Protein AF-A0A2K3LCR7-F1 (afdb_monomer_lite)

Secondary structure (DSSP, 8-state):
-HHHHHHHHHHHHHHHHHHHTT-------PPPHHHHHHHHHHHHHHT-----TTS-GGGS-TT-SPPGGG---------

Foldseek 3Di:
DVVVVVVVVVVVVVVVVVVVVPPPDPDFPQDDPVVVVVVCVVCVVVVNDQADSVHRLVPPDRPNDDPPVPDPPDDDDDD

Organism: Trifolium pratense (NCBI:txid57577)

pLDDT: mean 78.98, std 13.41, range [53.97, 97.81]

Sequence (79 aa):
MEFNILFLLLLIGSTSLIFISHLASAATPKLNTQDVKALKEIGNKIGKKDWDFGVDPCSGKGKWNISESSTRKGFESSV

Radius of gyration: 24.93 Å; chains: 1; bounding box: 75×28×32 Å

Structure (mmCIF, N/CA/C/O backbone):
data_AF-A0A2K3LCR7-F1
#
_entry.id   AF-A0A2K3LCR7-F1
#
loop_
_atom_site.group_PDB
_atom_site.id
_atom_site.type_symbol
_atom_site.label_atom_id
_atom_site.label_alt_id
_atom_site.label_comp_id
_atom_site.label_asym_id
_atom_site.label_entity_id
_atom_site.label_seq_id
_atom_site.pdbx_PDB_ins_code
_atom_site.Cartn_x
_atom_site.Cartn_y
_atom_site.Cartn_z
_atom_site.occupancy
_atom_site.B_iso_or_equiv
_atom_site.auth_seq_id
_atom_site.auth_comp_id
_atom_site.auth_asym_id
_atom_site.auth_atom_id
_atom_site.pdbx_PDB_model_num
ATOM 1 N N . MET A 1 1 ? 53.058 -15.775 -18.418 1.00 60.06 1 MET A N 1
ATOM 2 C CA . MET A 1 1 ? 52.085 -16.130 -17.362 1.00 60.06 1 MET A CA 1
ATOM 3 C C . MET A 1 1 ? 51.338 -14.881 -16.896 1.00 60.06 1 MET A C 1
ATOM 5 O O . MET A 1 1 ? 50.120 -14.877 -16.962 1.00 60.06 1 MET A O 1
ATOM 9 N N . GLU A 1 2 ? 52.057 -13.791 -16.614 1.00 66.44 2 GLU A N 1
ATOM 10 C CA . GLU A 1 2 ? 51.536 -12.448 -16.274 1.00 66.44 2 GLU A CA 1
ATOM 11 C C . GLU A 1 2 ? 50.431 -11.888 -17.198 1.00 66.44 2 GLU A C 1
ATOM 13 O O . GLU A 1 2 ? 49.398 -11.433 -16.717 1.00 66.44 2 GLU A O 1
ATOM 18 N N . PHE A 1 3 ? 50.598 -11.956 -18.528 1.00 70.25 3 PHE A N 1
ATOM 19 C CA . PHE A 1 3 ? 49.621 -11.394 -19.481 1.00 70.25 3 PHE A CA 1
ATOM 20 C C . PHE A 1 3 ? 48.252 -12.094 -19.420 1.00 70.25 3 PHE A C 1
ATOM 22 O O . PHE A 1 3 ? 47.213 -11.445 -19.506 1.00 70.25 3 PHE A O 1
ATOM 2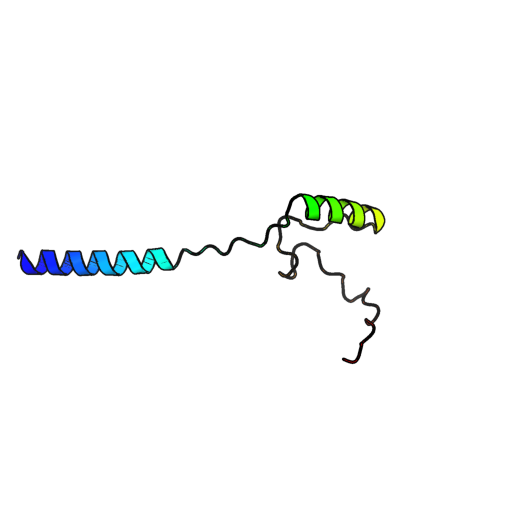9 N N . ASN A 1 4 ? 48.245 -13.413 -19.190 1.00 75.44 4 ASN A N 1
ATOM 30 C CA . ASN A 1 4 ? 47.011 -14.177 -19.000 1.00 75.44 4 ASN A CA 1
ATOM 31 C C . ASN A 1 4 ? 46.336 -13.845 -17.667 1.00 75.44 4 ASN A C 1
ATOM 33 O O . ASN A 1 4 ? 45.114 -13.817 -17.606 1.00 75.44 4 ASN A O 1
ATOM 37 N N . ILE A 1 5 ? 47.106 -13.563 -16.613 1.00 82.81 5 ILE A N 1
ATOM 38 C CA . ILE A 1 5 ? 46.556 -13.175 -15.306 1.00 82.81 5 ILE A CA 1
ATOM 39 C C . ILE A 1 5 ? 45.857 -11.814 -15.417 1.00 82.81 5 ILE A C 1
ATOM 41 O O . ILE A 1 5 ? 44.727 -11.662 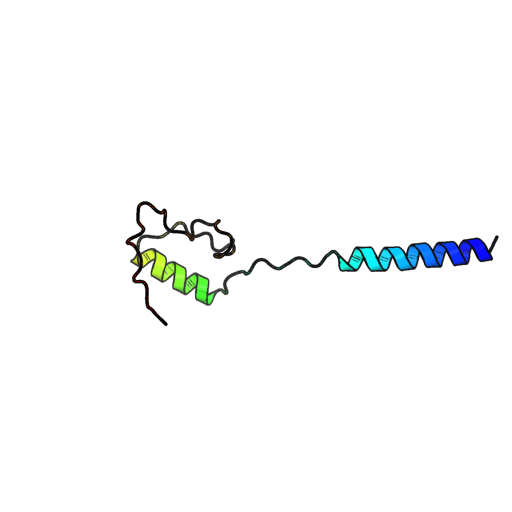-14.962 1.00 82.81 5 ILE A O 1
ATOM 45 N N . LEU A 1 6 ? 46.485 -10.852 -16.095 1.00 82.62 6 LEU A N 1
ATOM 46 C CA . LEU A 1 6 ? 45.923 -9.516 -16.326 1.00 82.62 6 LEU A CA 1
ATOM 47 C C . LEU A 1 6 ? 44.649 -9.565 -17.186 1.00 82.62 6 LEU A C 1
ATOM 49 O O . LEU A 1 6 ? 43.661 -8.897 -16.879 1.00 82.62 6 LEU A O 1
ATOM 53 N N . PHE A 1 7 ? 44.644 -10.411 -18.219 1.00 82.94 7 PHE A N 1
ATOM 54 C CA . PHE A 1 7 ? 43.476 -10.643 -19.069 1.00 82.94 7 PHE A CA 1
ATOM 55 C C . PHE A 1 7 ? 42.315 -11.311 -18.311 1.00 82.94 7 PHE A C 1
ATOM 57 O O . PHE A 1 7 ? 41.162 -10.904 -18.455 1.00 82.94 7 PHE A O 1
ATOM 64 N N . LEU A 1 8 ? 42.612 -12.287 -17.447 1.00 83.62 8 LEU A N 1
ATOM 65 C CA . LEU A 1 8 ? 41.613 -12.941 -16.596 1.00 83.62 8 LEU A CA 1
ATOM 66 C C . LEU A 1 8 ? 41.011 -11.972 -15.567 1.00 83.62 8 LEU A C 1
ATOM 68 O O . LEU A 1 8 ? 39.797 -11.969 -15.378 1.00 83.62 8 LEU A O 1
ATOM 72 N N . LEU A 1 9 ? 41.822 -11.105 -14.951 1.00 82.88 9 LEU A N 1
ATOM 73 C CA . LEU A 1 9 ? 41.340 -10.085 -14.010 1.00 82.88 9 LEU A CA 1
ATOM 74 C C . LEU A 1 9 ? 40.399 -9.071 -14.682 1.00 82.88 9 LEU A C 1
ATOM 76 O O . LEU A 1 9 ? 39.378 -8.704 -14.099 1.00 82.88 9 LEU A O 1
ATOM 80 N N . LEU A 1 10 ? 40.691 -8.671 -15.924 1.00 83.12 10 LEU A N 1
ATOM 81 C CA . LEU A 1 10 ? 39.816 -7.801 -16.721 1.00 83.12 10 LEU A CA 1
ATOM 82 C C . LEU A 1 10 ? 38.469 -8.465 -17.055 1.00 83.12 10 LEU A C 1
ATOM 84 O O . LEU A 1 10 ? 37.428 -7.809 -16.982 1.00 83.12 10 LEU A O 1
ATOM 88 N N . LEU A 1 11 ? 38.470 -9.763 -17.376 1.00 82.25 11 LEU A N 1
ATOM 89 C CA . LEU A 1 11 ? 37.250 -10.537 -17.651 1.00 82.25 11 LEU A CA 1
ATOM 90 C C . LEU A 1 11 ? 36.365 -10.719 -16.406 1.00 82.25 11 LEU A C 1
ATOM 92 O O . LEU A 1 11 ? 35.139 -10.622 -16.486 1.00 82.25 11 LEU A O 1
ATOM 96 N N . ILE A 1 12 ? 36.973 -10.957 -15.244 1.00 80.88 12 ILE A N 1
ATOM 97 C CA . ILE A 1 12 ? 36.251 -11.127 -13.971 1.00 80.88 12 ILE A CA 1
ATOM 98 C C . ILE A 1 12 ? 35.684 -9.785 -13.482 1.00 80.88 12 ILE A C 1
ATOM 100 O O . ILE A 1 12 ? 34.553 -9.715 -12.992 1.00 80.88 12 ILE A O 1
ATOM 104 N N . GLY A 1 13 ? 36.445 -8.699 -13.653 1.00 79.94 13 GLY A N 1
ATOM 105 C CA . GLY A 1 13 ? 35.996 -7.350 -13.316 1.00 79.94 13 GLY A CA 1
ATOM 106 C C . GLY A 1 13 ? 34.807 -6.895 -14.167 1.00 79.94 13 GLY A C 1
ATOM 107 O O . GLY A 1 13 ? 33.824 -6.390 -13.624 1.00 79.94 13 GLY A O 1
ATOM 108 N N . SER A 1 14 ? 34.856 -7.121 -15.486 1.00 75.25 14 SER A N 1
ATOM 109 C CA . SER A 1 14 ? 33.790 -6.696 -16.406 1.00 75.25 14 SER A CA 1
ATOM 110 C C . SER A 1 14 ? 32.478 -7.454 -16.195 1.00 75.25 14 SER A C 1
ATOM 112 O O . SER A 1 14 ? 31.409 -6.848 -16.216 1.00 75.25 14 SER A O 1
ATOM 114 N N . THR A 1 15 ? 32.543 -8.758 -15.918 1.00 70.94 15 THR A N 1
ATOM 115 C CA . THR A 1 15 ? 31.352 -9.576 -15.642 1.00 70.94 15 THR A CA 1
ATOM 116 C C . THR A 1 15 ? 30.696 -9.210 -14.311 1.00 70.94 15 THR A C 1
ATOM 118 O O . THR A 1 15 ? 29.471 -9.126 -14.244 1.00 70.94 15 TH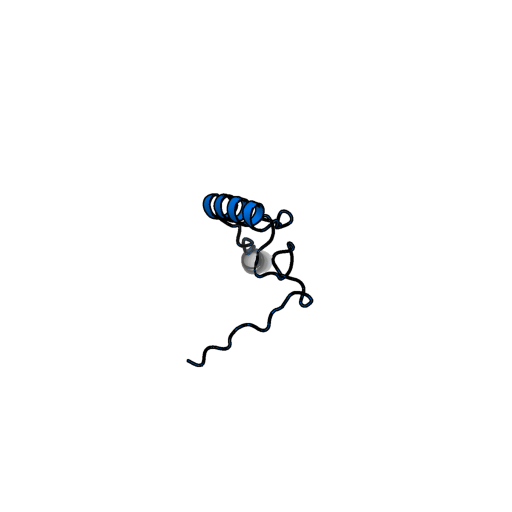R A O 1
ATOM 121 N N . SER A 1 16 ? 31.481 -8.890 -13.277 1.00 69.56 16 SER A N 1
ATOM 122 C CA . SER A 1 16 ? 30.961 -8.486 -11.959 1.00 69.56 16 SER A CA 1
ATOM 123 C C . SER A 1 16 ? 30.113 -7.206 -12.007 1.00 69.56 16 SER A C 1
ATOM 125 O O . SER A 1 16 ? 29.098 -7.112 -11.319 1.00 69.56 16 SER A O 1
ATOM 127 N N . LEU A 1 17 ? 30.482 -6.239 -12.855 1.00 64.56 17 LEU A N 1
ATOM 128 C CA . LEU A 1 17 ? 29.728 -4.992 -13.048 1.00 64.56 17 LEU A CA 1
ATOM 129 C C . LEU A 1 17 ? 28.336 -5.231 -13.661 1.00 64.56 17 LEU A C 1
ATOM 131 O O . LEU A 1 17 ? 27.387 -4.540 -13.299 1.00 64.56 17 LEU A O 1
ATOM 135 N N . ILE A 1 18 ? 28.199 -6.237 -14.530 1.00 65.94 18 ILE A N 1
ATOM 136 C CA . ILE A 1 18 ? 26.933 -6.583 -15.199 1.00 65.94 18 ILE A CA 1
ATOM 137 C C . ILE A 1 18 ? 25.947 -7.225 -14.210 1.00 65.94 18 ILE A C 1
ATOM 139 O O . ILE A 1 18 ? 24.751 -6.940 -14.253 1.00 65.94 18 ILE A O 1
ATOM 143 N N . PHE A 1 19 ? 26.431 -8.044 -13.269 1.00 60.88 19 PHE A N 1
ATOM 144 C CA . PHE A 1 19 ? 25.569 -8.697 -12.275 1.00 60.88 19 PHE A CA 1
ATOM 145 C C . PHE A 1 19 ? 24.952 -7.718 -11.263 1.00 60.88 19 PHE A C 1
ATOM 147 O O . PHE A 1 19 ? 23.835 -7.948 -10.799 1.00 60.88 19 PHE A O 1
ATOM 154 N N . ILE A 1 20 ? 25.626 -6.605 -10.950 1.00 63.28 20 ILE A N 1
ATOM 155 C CA . ILE A 1 20 ? 25.119 -5.601 -9.996 1.00 63.28 20 ILE A CA 1
ATOM 156 C C . ILE A 1 20 ? 23.945 -4.806 -10.594 1.00 63.28 20 ILE A C 1
ATOM 158 O O . ILE A 1 20 ? 23.016 -4.439 -9.874 1.00 63.28 20 ILE A O 1
ATOM 162 N N . SER A 1 21 ? 23.926 -4.594 -11.915 1.00 60.19 21 SER A N 1
ATOM 163 C CA . SER A 1 21 ? 22.870 -3.832 -12.603 1.00 60.19 21 SER A CA 1
ATOM 164 C C . SER A 1 21 ? 21.499 -4.522 -12.614 1.00 60.19 21 SER A C 1
ATOM 166 O O . SER A 1 21 ? 20.490 -3.860 -12.841 1.00 60.19 21 SER A O 1
ATOM 168 N N . HIS A 1 22 ? 21.435 -5.828 -12.341 1.00 61.12 2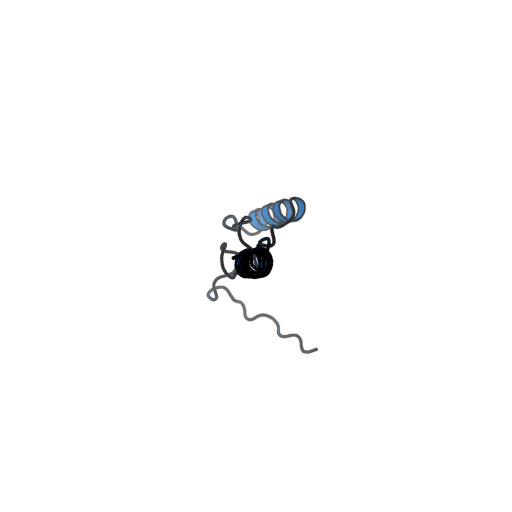2 HIS A N 1
ATOM 169 C CA . HIS A 1 22 ? 20.177 -6.581 -12.310 1.00 61.12 22 HIS A CA 1
ATOM 170 C C . HIS A 1 22 ? 19.447 -6.534 -10.960 1.00 61.12 22 HIS A C 1
ATOM 172 O O . HIS A 1 22 ? 18.320 -7.019 -10.867 1.00 61.12 22 HIS A O 1
ATOM 178 N N . LEU A 1 23 ? 20.031 -5.922 -9.924 1.00 59.56 23 LEU A N 1
ATOM 179 C CA . LEU A 1 23 ? 19.425 -5.849 -8.592 1.00 59.56 23 LEU A CA 1
ATOM 180 C C . LEU A 1 23 ? 18.628 -4.552 -8.365 1.00 59.56 23 LEU A C 1
ATOM 182 O O . LEU A 1 23 ? 18.650 -3.966 -7.284 1.00 59.56 23 LEU A O 1
ATOM 186 N N . ALA A 1 24 ? 17.901 -4.096 -9.384 1.00 62.31 24 ALA A N 1
ATOM 187 C CA . ALA A 1 24 ? 16.901 -3.049 -9.221 1.00 62.31 24 ALA A CA 1
ATOM 188 C C . ALA A 1 24 ? 15.621 -3.674 -8.643 1.00 62.31 24 ALA A C 1
ATOM 190 O O . ALA A 1 24 ? 14.749 -4.145 -9.371 1.00 62.31 24 ALA A O 1
ATOM 191 N N . SER A 1 25 ? 15.518 -3.714 -7.313 1.00 61.78 25 SER A N 1
ATOM 192 C CA . SER A 1 25 ? 14.264 -4.068 -6.648 1.00 61.78 25 SER A CA 1
ATOM 193 C C . SER A 1 25 ? 13.255 -2.951 -6.905 1.00 61.78 25 SER A C 1
ATOM 195 O O . SER A 1 25 ? 13.419 -1.832 -6.415 1.00 61.78 25 SER A O 1
ATOM 197 N N . ALA A 1 26 ? 12.226 -3.235 -7.704 1.00 61.16 26 ALA A N 1
ATOM 198 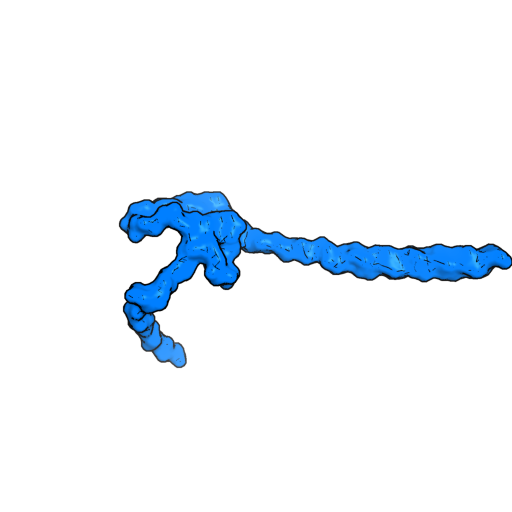C CA . ALA A 1 26 ? 11.082 -2.349 -7.816 1.00 61.16 26 ALA A CA 1
ATOM 199 C C . ALA A 1 26 ? 10.432 -2.274 -6.430 1.00 61.16 26 ALA A C 1
ATOM 201 O O . ALA A 1 26 ? 9.858 -3.252 -5.949 1.00 61.16 26 ALA A O 1
ATOM 202 N N . ALA A 1 27 ? 10.567 -1.129 -5.759 1.00 62.50 27 ALA A N 1
ATOM 203 C CA . ALA A 1 27 ? 9.854 -0.892 -4.519 1.00 62.50 27 ALA A CA 1
ATOM 204 C C . ALA A 1 27 ? 8.358 -1.021 -4.824 1.00 62.50 27 ALA A C 1
ATOM 206 O O . ALA A 1 27 ? 7.815 -0.232 -5.597 1.00 62.50 27 ALA A O 1
ATOM 207 N N . THR A 1 28 ? 7.699 -2.032 -4.253 1.00 61.88 28 TH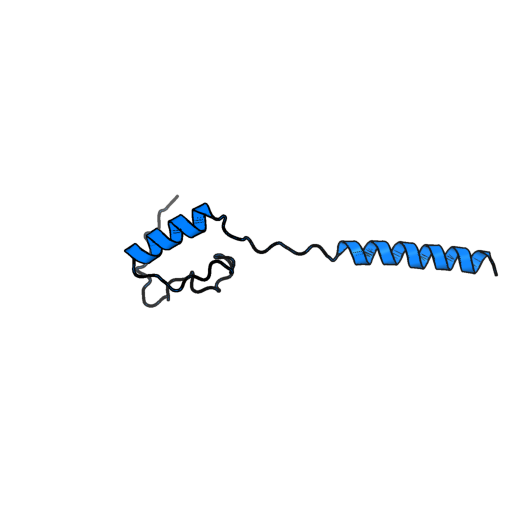R A N 1
ATOM 208 C CA . THR A 1 28 ? 6.238 -2.133 -4.300 1.00 61.88 28 THR A CA 1
ATOM 209 C C . THR A 1 28 ? 5.668 -0.793 -3.845 1.00 61.88 28 THR A C 1
ATOM 211 O O . THR A 1 28 ? 6.061 -0.348 -2.759 1.00 61.88 28 THR A O 1
ATOM 214 N N . PRO A 1 29 ? 4.795 -0.141 -4.638 1.00 63.31 29 PRO A N 1
ATOM 215 C CA . PRO A 1 29 ? 4.176 1.123 -4.270 1.00 63.31 29 PRO A CA 1
ATOM 216 C C . PRO A 1 29 ? 3.489 0.973 -2.916 1.00 63.31 29 PRO A C 1
ATOM 218 O O . PRO A 1 29 ? 2.414 0.389 -2.791 1.00 63.31 29 PRO A O 1
ATOM 221 N N . LYS A 1 30 ? 4.158 1.441 -1.866 1.00 76.12 30 LYS A N 1
ATOM 222 C CA . LYS A 1 30 ? 3.624 1.420 -0.515 1.00 76.12 30 LYS A CA 1
ATOM 223 C C . LYS A 1 30 ? 2.876 2.723 -0.337 1.00 76.12 30 LYS A C 1
ATOM 225 O O . LYS A 1 30 ? 3.477 3.790 -0.453 1.00 76.12 30 LYS A O 1
ATOM 230 N N . LEU A 1 31 ? 1.576 2.629 -0.075 1.00 86.62 31 LEU A N 1
ATOM 231 C CA . LEU A 1 31 ? 0.768 3.803 0.225 1.00 86.62 31 LEU A CA 1
ATOM 232 C C . LEU A 1 31 ? 1.423 4.603 1.350 1.00 86.62 31 LEU A C 1
ATOM 234 O O . LEU A 1 31 ? 1.945 4.036 2.318 1.00 86.62 31 LEU A O 1
ATOM 238 N N . ASN A 1 32 ? 1.380 5.927 1.224 1.00 90.94 32 ASN A N 1
ATOM 239 C CA . ASN A 1 32 ? 1.874 6.782 2.285 1.00 90.94 32 ASN A CA 1
ATOM 240 C C . ASN A 1 32 ? 0.961 6.648 3.526 1.00 90.94 32 ASN A C 1
ATOM 242 O O . ASN A 1 32 ? -0.188 6.200 3.459 1.00 90.94 32 ASN A O 1
ATOM 246 N N . THR A 1 33 ? 1.464 7.051 4.689 1.00 93.44 33 THR A N 1
ATOM 247 C CA . THR A 1 33 ? 0.731 6.902 5.956 1.00 93.44 33 THR A CA 1
ATOM 248 C C . THR A 1 33 ? -0.596 7.673 5.985 1.00 93.44 33 THR A C 1
ATOM 250 O O . THR A 1 33 ? -1.544 7.230 6.639 1.00 93.44 33 THR A O 1
ATOM 253 N N . GLN A 1 34 ? -0.685 8.811 5.290 1.00 95.81 34 GLN A N 1
ATOM 254 C CA . GLN A 1 34 ? -1.907 9.618 5.234 1.00 95.81 34 GLN A CA 1
ATOM 255 C C . GLN A 1 34 ? -2.989 8.928 4.397 1.00 95.81 34 GLN A C 1
ATOM 257 O O . GLN A 1 34 ? -4.130 8.835 4.851 1.00 95.81 34 GLN A O 1
ATOM 262 N N . ASP A 1 35 ? -2.619 8.350 3.256 1.00 93.50 35 ASP A N 1
ATOM 263 C CA . ASP A 1 35 ? -3.511 7.580 2.389 1.00 93.50 35 ASP A CA 1
ATOM 264 C C . ASP A 1 35 ? -4.045 6.356 3.134 1.00 93.50 35 ASP A C 1
ATOM 266 O O . ASP A 1 35 ? -5.249 6.110 3.145 1.00 93.50 35 ASP A O 1
ATOM 270 N N . VAL A 1 36 ? -3.177 5.628 3.851 1.00 94.69 36 VAL A N 1
ATOM 271 C CA . VAL A 1 36 ? -3.598 4.486 4.681 1.00 94.69 36 VAL A CA 1
ATOM 272 C C . VAL A 1 36 ? -4.607 4.920 5.747 1.00 94.69 36 VAL A C 1
ATOM 274 O O . VAL A 1 36 ? -5.588 4.216 5.991 1.00 94.69 36 VAL A O 1
ATOM 277 N N . LYS A 1 37 ? -4.409 6.077 6.391 1.00 96.50 37 LYS A N 1
ATOM 278 C CA . LYS A 1 37 ? -5.357 6.603 7.386 1.00 96.50 37 LYS A CA 1
ATOM 279 C C . LYS A 1 37 ? -6.698 6.971 6.747 1.00 96.50 37 LYS A C 1
ATOM 281 O O . LYS A 1 37 ? -7.737 6.571 7.273 1.00 96.50 37 LYS A O 1
ATOM 286 N N . ALA A 1 38 ? -6.676 7.698 5.633 1.00 96.88 38 ALA A N 1
ATOM 287 C CA . ALA A 1 38 ? -7.880 8.102 4.914 1.00 96.88 38 ALA A CA 1
ATOM 288 C C . ALA A 1 38 ? -8.667 6.881 4.413 1.00 96.88 38 ALA A C 1
ATOM 290 O O . ALA A 1 38 ? -9.874 6.783 4.630 1.00 96.88 38 ALA A O 1
ATOM 291 N N . LEU A 1 39 ? -7.981 5.897 3.832 1.00 95.50 39 LEU A N 1
ATOM 292 C CA . LEU A 1 39 ? -8.604 4.661 3.365 1.00 95.50 39 LEU A CA 1
ATOM 293 C C . LEU A 1 39 ? -9.164 3.827 4.515 1.00 95.50 39 LEU A C 1
ATOM 295 O O . LEU A 1 39 ? -10.254 3.289 4.377 1.00 95.50 39 LEU A O 1
ATOM 299 N N . LYS A 1 40 ? -8.507 3.755 5.679 1.00 95.69 40 LYS A N 1
ATOM 300 C CA . LYS A 1 40 ? -9.112 3.111 6.861 1.00 95.69 40 LYS A CA 1
ATOM 301 C C . LYS A 1 40 ? -10.416 3.789 7.279 1.00 95.69 40 LYS A C 1
ATOM 303 O O . LYS A 1 40 ? -11.373 3.104 7.631 1.00 95.69 40 LYS A O 1
ATOM 308 N N . GLU A 1 41 ? -10.473 5.118 7.230 1.00 97.81 41 GLU A N 1
ATOM 309 C CA . GLU A 1 41 ? -11.696 5.862 7.538 1.00 97.81 41 GLU A CA 1
ATOM 310 C C . GLU A 1 41 ? -12.807 5.576 6.519 1.00 97.81 41 GLU A C 1
ATOM 312 O O . GLU A 1 41 ? -13.932 5.259 6.910 1.00 97.81 41 GLU A O 1
ATOM 317 N N . ILE A 1 42 ? -12.489 5.626 5.222 1.00 95.88 42 ILE A N 1
ATOM 318 C CA . ILE A 1 42 ? -13.425 5.285 4.142 1.00 95.88 42 ILE A CA 1
ATOM 319 C C . ILE A 1 42 ? -13.917 3.848 4.312 1.00 95.88 42 ILE A C 1
ATOM 321 O O . ILE A 1 42 ? -15.122 3.611 4.325 1.00 95.88 42 ILE A O 1
ATOM 325 N N . GLY A 1 43 ? -12.995 2.906 4.510 1.00 94.19 43 GLY A N 1
ATOM 326 C CA . GLY A 1 43 ? -13.274 1.490 4.709 1.00 94.19 43 GLY A CA 1
ATOM 327 C C . GLY A 1 43 ? -14.239 1.253 5.866 1.00 94.19 43 GLY A C 1
ATOM 328 O O . GLY A 1 43 ? -15.237 0.551 5.713 1.00 94.19 43 GLY A O 1
ATOM 329 N N . ASN A 1 44 ? -14.027 1.929 6.996 1.00 95.56 44 ASN A N 1
ATOM 330 C CA . ASN A 1 44 ? -14.947 1.873 8.131 1.00 95.56 44 ASN A CA 1
ATOM 331 C C . ASN A 1 44 ? -16.349 2.394 7.786 1.00 95.56 44 ASN A C 1
ATOM 333 O O . ASN A 1 44 ? -17.330 1.789 8.216 1.00 95.56 44 ASN A O 1
ATOM 337 N N . LYS A 1 45 ? -16.453 3.470 6.995 1.00 96.62 45 LYS A N 1
ATOM 338 C CA . LYS A 1 45 ? -17.743 4.035 6.559 1.00 96.62 45 LYS A CA 1
ATOM 339 C C . LYS A 1 45 ? -18.485 3.121 5.581 1.00 96.62 45 LYS A C 1
ATOM 341 O O . LYS A 1 45 ? -19.706 3.040 5.654 1.00 96.62 45 LYS A O 1
ATOM 346 N N . ILE A 1 46 ? -17.768 2.419 4.700 1.00 94.06 46 ILE A N 1
ATOM 347 C CA . ILE A 1 46 ? -18.361 1.532 3.679 1.00 94.06 46 ILE A CA 1
ATOM 348 C C . ILE A 1 46 ? -18.393 0.049 4.094 1.00 94.06 46 ILE A C 1
ATOM 350 O O . ILE A 1 46 ? -18.736 -0.810 3.288 1.00 94.06 46 ILE A O 1
ATOM 354 N N . GLY A 1 47 ? -18.001 -0.278 5.330 1.00 92.50 47 GLY A N 1
ATOM 355 C CA . GLY A 1 47 ? -17.935 -1.659 5.823 1.00 92.50 47 GLY A CA 1
ATOM 356 C C . GLY A 1 47 ? -16.790 -2.505 5.242 1.00 92.50 47 GLY A C 1
ATOM 357 O O . GLY A 1 47 ? -16.749 -3.714 5.463 1.00 92.50 47 GLY A O 1
ATOM 358 N N . LYS A 1 48 ? -15.835 -1.894 4.536 1.00 92.00 48 LYS A N 1
ATOM 359 C CA . LYS A 1 48 ? -14.669 -2.546 3.929 1.00 92.00 48 LYS A CA 1
ATOM 360 C C . LYS A 1 48 ? -13.479 -2.510 4.889 1.00 92.00 48 LYS A C 1
ATOM 362 O O . LYS A 1 48 ? -12.813 -1.492 5.042 1.00 92.00 48 LYS A O 1
ATOM 367 N N . LYS A 1 49 ? -13.214 -3.635 5.554 1.00 91.62 49 LYS A N 1
ATOM 368 C CA . LYS A 1 49 ? -12.171 -3.752 6.596 1.00 91.62 49 LYS A CA 1
ATOM 369 C C . LYS A 1 49 ? -10.998 -4.650 6.208 1.00 91.62 49 LYS A C 1
ATOM 371 O O . LYS A 1 49 ? -10.075 -4.812 6.997 1.00 91.62 49 LYS A O 1
ATOM 376 N N . ASP A 1 50 ? -11.048 -5.253 5.025 1.00 92.94 50 ASP A N 1
ATOM 377 C CA . ASP A 1 50 ? -10.150 -6.330 4.612 1.00 92.94 50 ASP A CA 1
ATOM 378 C C . ASP A 1 50 ? -9.155 -5.931 3.511 1.00 92.94 50 ASP A C 1
ATOM 380 O O . ASP A 1 50 ? -8.542 -6.809 2.910 1.00 92.94 50 ASP A O 1
ATOM 384 N N . TRP A 1 51 ? -8.979 -4.628 3.261 1.00 93.38 51 TRP A N 1
ATOM 385 C CA . TRP A 1 51 ? -7.908 -4.118 2.402 1.00 93.38 51 TRP A CA 1
ATOM 386 C C . TRP A 1 51 ? -6.526 -4.403 2.994 1.00 93.38 51 TRP A C 1
ATOM 388 O O . TRP A 1 51 ? -6.267 -4.111 4.165 1.00 93.38 51 TRP A O 1
ATOM 398 N N . ASP A 1 52 ? -5.627 -4.924 2.162 1.00 93.19 52 ASP A N 1
ATOM 399 C CA . ASP A 1 52 ? -4.231 -5.156 2.523 1.00 93.19 52 ASP A CA 1
ATOM 400 C C . ASP A 1 52 ? -3.344 -3.988 2.068 1.00 93.19 52 ASP A C 1
ATOM 402 O O . ASP A 1 52 ? -2.918 -3.904 0.916 1.00 93.19 52 ASP A O 1
ATOM 406 N N . PHE A 1 53 ? -3.030 -3.093 3.006 1.00 92.31 53 PHE A N 1
ATOM 407 C CA . PHE A 1 53 ? -2.167 -1.927 2.783 1.00 92.31 53 PHE A CA 1
ATOM 408 C C . PHE A 1 53 ? -0.688 -2.273 2.539 1.00 92.31 53 PHE A C 1
ATOM 410 O O . PHE A 1 53 ? 0.098 -1.380 2.218 1.00 92.31 53 PHE A O 1
ATOM 417 N N . GLY A 1 54 ? -0.287 -3.534 2.732 1.00 90.44 54 GLY A N 1
ATOM 418 C CA . GLY A 1 54 ? 1.046 -4.029 2.386 1.00 90.44 54 GLY A CA 1
ATOM 419 C C . GLY A 1 54 ? 1.180 -4.439 0.919 1.00 90.44 54 GLY A C 1
ATOM 420 O O . GLY A 1 54 ? 2.293 -4.690 0.460 1.00 90.44 54 GLY A O 1
ATOM 421 N N . VAL A 1 55 ? 0.066 -4.497 0.188 1.00 89.56 55 VAL A N 1
ATOM 422 C CA . VAL A 1 55 ? -0.000 -4.945 -1.201 1.00 89.56 55 VAL A CA 1
ATOM 423 C C . VAL A 1 55 ? -0.355 -3.774 -2.104 1.00 89.56 55 VAL A C 1
ATOM 425 O O . VAL A 1 55 ? -1.277 -3.014 -1.812 1.00 89.56 55 VAL A O 1
ATOM 428 N N . ASP A 1 56 ? 0.353 -3.670 -3.228 1.00 86.81 56 ASP A N 1
ATOM 429 C CA . ASP A 1 56 ? 0.062 -2.691 -4.273 1.00 86.81 56 ASP A CA 1
ATOM 430 C C . ASP A 1 56 ? -1.405 -2.815 -4.740 1.00 86.81 56 ASP A C 1
ATOM 432 O O . ASP A 1 56 ? -1.800 -3.896 -5.205 1.00 86.81 56 ASP A O 1
ATOM 436 N N . PRO A 1 57 ? -2.218 -1.745 -4.644 1.00 87.00 57 PRO A N 1
ATOM 437 C CA . PRO A 1 57 ? -3.620 -1.770 -5.053 1.00 87.00 57 PRO A CA 1
ATOM 438 C C . PRO A 1 57 ? -3.828 -2.093 -6.537 1.00 87.00 57 PRO A C 1
ATOM 440 O O . PRO A 1 57 ? -4.875 -2.633 -6.892 1.00 87.00 57 PRO A O 1
ATOM 443 N N . CYS A 1 58 ? -2.838 -1.843 -7.397 1.00 84.81 58 CYS A N 1
ATOM 444 C CA . CYS A 1 58 ? -2.918 -2.138 -8.831 1.00 84.81 58 CYS A CA 1
ATOM 445 C C . CYS A 1 58 ? -2.580 -3.597 -9.177 1.00 84.81 58 CYS A C 1
ATOM 447 O O . CYS A 1 58 ? -2.825 -4.044 -10.296 1.00 84.81 58 CYS A O 1
ATOM 449 N N . SER A 1 59 ? -2.046 -4.369 -8.226 1.00 86.69 59 SER A N 1
ATOM 450 C CA . SER A 1 59 ? -1.580 -5.743 -8.467 1.00 86.69 59 SER A CA 1
ATOM 451 C C . SER A 1 59 ? -2.699 -6.779 -8.647 1.00 86.69 59 SER A C 1
ATOM 453 O O . SER A 1 59 ? -2.419 -7.955 -8.888 1.00 86.69 59 SER A O 1
ATOM 455 N N . GLY A 1 60 ? -3.962 -6.385 -8.448 1.00 84.69 60 GLY A N 1
ATOM 456 C CA . GLY A 1 60 ? -5.113 -7.295 -8.417 1.00 84.69 60 GLY A CA 1
ATOM 457 C C . GLY A 1 60 ? -5.166 -8.211 -7.183 1.00 84.69 60 GLY A C 1
ATOM 458 O O . GLY A 1 60 ? -6.061 -9.048 -7.078 1.00 84.69 60 GLY A O 1
ATOM 459 N N . LYS A 1 61 ? -4.227 -8.067 -6.239 1.00 86.75 61 LYS A N 1
ATOM 460 C CA . LYS A 1 61 ? -4.182 -8.796 -4.958 1.00 86.75 61 LYS A CA 1
ATOM 461 C C . LYS A 1 61 ? -4.733 -7.913 -3.826 1.00 86.75 61 LYS A C 1
ATOM 463 O O . LYS A 1 61 ? -5.357 -6.891 -4.079 1.00 86.75 61 LYS A O 1
ATOM 468 N N . GLY A 1 62 ? -4.579 -8.321 -2.564 1.00 89.19 62 GLY A N 1
ATOM 469 C CA . GLY A 1 62 ? -4.836 -7.453 -1.400 1.00 89.19 62 GLY A CA 1
ATOM 470 C C . GLY A 1 62 ? -6.295 -7.039 -1.162 1.00 89.19 62 GLY A C 1
ATOM 471 O O . GLY A 1 62 ? -6.559 -6.102 -0.413 1.00 89.19 62 GLY A O 1
ATOM 472 N N . LYS A 1 63 ? -7.250 -7.731 -1.801 1.00 91.12 63 LYS A N 1
ATOM 473 C CA . LYS A 1 63 ? -8.702 -7.493 -1.689 1.00 91.12 63 LYS A CA 1
ATOM 474 C C . LYS A 1 63 ? -9.138 -6.056 -2.010 1.00 91.12 63 LYS A C 1
ATOM 476 O O . LYS A 1 63 ? -10.186 -5.603 -1.541 1.00 91.12 63 LYS A O 1
ATOM 481 N N . TRP A 1 64 ? -8.346 -5.361 -2.822 1.00 89.25 64 TRP A N 1
ATOM 482 C CA . TRP A 1 64 ? -8.635 -4.022 -3.331 1.00 89.25 64 TRP A CA 1
ATOM 483 C C . TRP A 1 64 ? -9.809 -4.023 -4.308 1.00 89.25 64 TRP A C 1
ATOM 485 O O . TRP A 1 64 ? -10.649 -3.126 -4.258 1.00 89.25 64 TRP A O 1
ATOM 495 N N . ASN A 1 65 ? -9.914 -5.080 -5.117 1.00 82.62 65 ASN A N 1
ATOM 496 C CA . ASN A 1 65 ? -10.973 -5.232 -6.102 1.00 82.62 65 ASN A CA 1
ATOM 497 C C . ASN A 1 65 ? -12.305 -5.640 -5.469 1.00 82.62 65 ASN A C 1
ATOM 499 O O . ASN A 1 65 ? -12.382 -6.421 -4.516 1.00 82.62 65 ASN A O 1
ATOM 503 N N . ILE A 1 66 ? -13.365 -5.109 -6.062 1.00 73.25 66 ILE A N 1
ATOM 504 C CA . ILE A 1 66 ? -14.748 -5.477 -5.794 1.00 73.25 66 ILE A CA 1
ATOM 505 C C . ILE A 1 66 ? -15.057 -6.707 -6.662 1.00 73.25 66 ILE A C 1
ATOM 507 O O . ILE A 1 66 ? -14.684 -6.735 -7.833 1.00 73.25 66 ILE A O 1
ATOM 511 N N . SER A 1 67 ? -15.680 -7.751 -6.105 1.00 66.12 67 SER A N 1
ATOM 512 C CA . SER A 1 67 ? -16.041 -8.939 -6.889 1.00 66.12 67 SER A CA 1
ATOM 513 C C . SER A 1 67 ? -17.059 -8.569 -7.969 1.00 66.12 67 SER A C 1
ATOM 515 O O . SER A 1 67 ? -17.993 -7.808 -7.698 1.00 66.12 67 SER A O 1
ATOM 517 N N . GLU A 1 68 ? -16.920 -9.139 -9.172 1.00 58.09 68 GLU A N 1
ATOM 518 C CA . GLU A 1 68 ? -17.786 -8.821 -10.322 1.00 58.09 68 GLU A CA 1
ATOM 519 C C . GLU A 1 68 ? -19.285 -8.996 -10.037 1.00 58.09 68 GLU A C 1
ATOM 521 O O . GLU A 1 68 ? -20.122 -8.311 -10.619 1.00 58.09 68 GLU A O 1
ATOM 526 N N . SER A 1 69 ? -19.633 -9.835 -9.058 1.00 55.22 69 SER A N 1
ATOM 527 C CA . SER A 1 69 ? -20.999 -10.018 -8.555 1.00 55.22 69 SER A CA 1
ATOM 528 C C . SER A 1 69 ? -21.650 -8.749 -7.983 1.00 55.22 69 SER A C 1
ATOM 530 O O . SER A 1 69 ? -22.854 -8.740 -7.741 1.00 55.22 69 SER A O 1
ATOM 532 N N . SER A 1 70 ? -20.874 -7.693 -7.733 1.00 56.34 70 SER A N 1
ATOM 533 C CA . SER A 1 70 ? -21.350 -6.389 -7.250 1.00 56.34 70 SER A CA 1
ATOM 534 C C . SER A 1 70 ? -21.064 -5.238 -8.220 1.00 56.34 70 SER A C 1
ATOM 536 O O . SER A 1 70 ? -21.345 -4.079 -7.903 1.00 56.34 70 SER A O 1
ATOM 538 N N . THR A 1 71 ? -20.580 -5.545 -9.429 1.00 53.97 71 THR A N 1
ATOM 539 C CA . THR A 1 71 ? -20.394 -4.569 -10.503 1.00 53.97 71 THR A CA 1
ATOM 540 C C . THR A 1 71 ? -21.758 -4.102 -10.999 1.00 53.97 71 THR A C 1
ATOM 542 O O . THR A 1 71 ? -22.366 -4.687 -11.896 1.00 53.97 71 THR A O 1
ATOM 545 N N . ARG A 1 72 ? -22.254 -2.990 -10.450 1.00 60.41 72 ARG A N 1
ATOM 546 C CA . ARG A 1 72 ? -23.141 -2.134 -11.239 1.00 60.41 72 ARG A CA 1
ATOM 547 C C . ARG A 1 72 ? -22.311 -1.673 -12.432 1.00 60.41 72 ARG A C 1
ATOM 549 O O . ARG A 1 72 ? -21.273 -1.049 -12.231 1.00 60.41 72 ARG A O 1
ATOM 556 N N . LYS A 1 73 ? -22.738 -2.032 -13.645 1.00 64.94 73 LYS A N 1
ATOM 557 C CA . LYS A 1 73 ? -22.141 -1.574 -14.907 1.00 64.94 73 LYS A CA 1
ATOM 558 C C . LYS A 1 73 ? -21.882 -0.066 -14.786 1.00 64.94 73 LYS A C 1
ATOM 560 O O . LYS A 1 73 ? -22.828 0.693 -14.577 1.00 64.94 73 LYS A O 1
ATOM 565 N N . GLY A 1 74 ? -20.607 0.329 -14.780 1.00 66.75 74 GLY A N 1
ATOM 566 C CA . GLY A 1 74 ? -20.211 1.729 -14.640 1.00 66.75 74 GLY A CA 1
ATOM 567 C C . GLY A 1 74 ? -20.813 2.571 -15.762 1.00 66.75 74 GLY A C 1
ATOM 568 O O . GLY A 1 74 ? -21.123 2.048 -16.834 1.00 66.75 74 GLY A O 1
ATOM 569 N N . PHE A 1 75 ? -21.015 3.863 -15.510 1.00 69.19 75 PHE A N 1
ATOM 570 C CA . PHE A 1 75 ? -21.452 4.782 -16.555 1.00 69.19 75 PHE A CA 1
ATOM 571 C C . PHE A 1 75 ? -20.290 5.011 -17.527 1.00 69.19 75 PHE A C 1
ATOM 573 O O . PHE A 1 75 ? -19.212 5.453 -17.140 1.00 69.19 75 PHE A O 1
ATOM 580 N N . GLU A 1 76 ? -20.505 4.663 -18.790 1.00 78.62 76 GLU A N 1
ATOM 581 C CA . GLU A 1 76 ? -19.557 4.921 -19.865 1.00 78.62 76 GLU A CA 1
ATOM 582 C C . GLU A 1 76 ? -19.698 6.391 -20.271 1.00 78.62 76 GLU A C 1
ATOM 584 O O . GLU A 1 76 ? -20.741 6.806 -20.778 1.00 78.62 76 GLU A O 1
ATOM 589 N N . SER A 1 77 ? -18.690 7.211 -19.976 1.00 73.88 77 SER A N 1
ATOM 590 C CA . SER A 1 77 ? -18.633 8.583 -20.480 1.00 73.88 77 SER A CA 1
ATOM 591 C C . SER A 1 77 ? -17.889 8.591 -21.809 1.00 73.88 77 SER A C 1
ATOM 593 O O . SER A 1 77 ? -16.707 8.251 -21.846 1.00 73.88 77 SER A O 1
ATOM 595 N N . SER A 1 78 ? -18.570 8.997 -22.881 1.00 72.12 78 SER A N 1
ATOM 596 C CA . SER A 1 78 ? -17.921 9.291 -24.159 1.00 72.12 78 SER A CA 1
ATOM 597 C C . SER A 1 78 ? -17.083 10.558 -23.995 1.00 72.12 78 SER A C 1
ATOM 599 O O . SER A 1 78 ? -17.623 11.591 -23.593 1.00 72.12 78 SER A O 1
ATOM 601 N N . VAL A 1 79 ? -15.783 10.461 -24.272 1.00 66.00 79 VAL A N 1
ATOM 602 C CA . VAL A 1 79 ? -14.865 11.606 -24.404 1.00 66.00 79 VAL A CA 1
ATOM 603 C C . VAL A 1 79 ? -14.742 11.959 -25.877 1.00 66.00 79 VAL A C 1
ATOM 605 O O . VAL A 1 79 ? -14.692 11.005 -26.686 1.00 66.00 79 VAL A O 1
#